Protein AF-A0A920ULB1-F1 (afdb_monomer_lite)

Radius of gyration: 16.84 Å; chains: 1; bounding box: 40×33×45 Å

Sequence (183 aa):
MPQCTPTRATLLTGQYPWRTGWVNHWDVPRWGVGYFDWAKYTLFAKGDENRRLRDRHRRKWQINDFRLQPDALKKHGFDDWAVWTGYETGNPPSNERYWDAYIHTRSGSKTYKGEFGPDIYCNFLIDFMKRHRDEPMMLYFPMALTHGPLVPTPASQPTSSRDKLKGMVNNRHTRRATGRRAG

pLDDT: mean 80.52, std 15.64, range [29.94, 96.94]

Secondary structure (DSSP,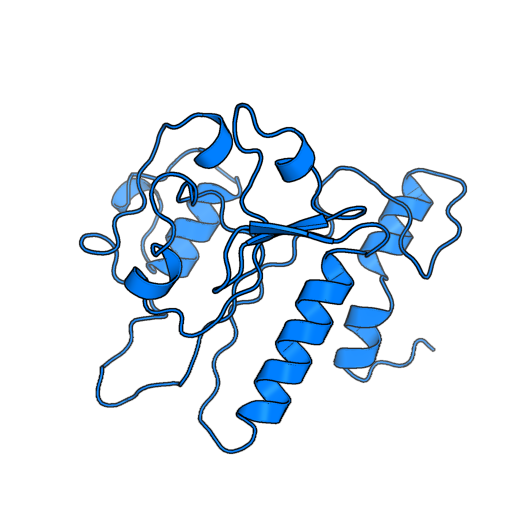 8-state):
---HHHHHHHHHHS--HHHHS--S---HHHH------TTT---GGG--TTS-------SB--SS-TTT-TTHHHHTT-S--EEB----TT-GGGG-SSEEEEEEETTEEEEEEEEEHHHHHHHHHHHHHHHTTTS---------TTSSSP---TT---SSHHHHHHHHHT-HHHHHHTT----

Structure (mmCIF, N/CA/C/O backbone):
data_AF-A0A920ULB1-F1
#
_entry.id   AF-A0A920ULB1-F1
#
loop_
_atom_site.group_PDB
_atom_site.id
_atom_site.type_symbol
_atom_site.label_atom_id
_atom_site.label_alt_id
_atom_site.label_comp_id
_atom_site.label_asym_id
_atom_site.label_entity_id
_atom_site.label_seq_id
_atom_site.pdbx_PDB_ins_code
_atom_site.Cartn_x
_atom_site.Cartn_y
_atom_site.Cartn_z
_atom_site.occupancy
_atom_site.B_iso_or_equiv
_atom_site.auth_seq_id
_atom_site.auth_comp_id
_atom_site.auth_asym_id
_atom_site.auth_atom_id
_atom_site.pdbx_PDB_model_num
ATOM 1 N N . MET A 1 1 ? 19.388 -13.767 5.388 1.00 46.06 1 MET A N 1
ATOM 2 C CA . MET A 1 1 ? 17.919 -13.559 5.386 1.00 46.06 1 MET A CA 1
ATOM 3 C C . MET A 1 1 ? 17.356 -13.954 6.744 1.00 46.06 1 MET A C 1
ATOM 5 O O . MET A 1 1 ? 17.687 -15.060 7.156 1.00 46.06 1 MET A O 1
ATOM 9 N N . PRO A 1 2 ? 16.646 -13.049 7.465 1.00 77.62 2 PRO A N 1
ATOM 10 C CA . PRO A 1 2 ? 15.246 -12.707 7.131 1.00 77.62 2 PRO A CA 1
ATOM 11 C C . PRO A 1 2 ? 14.906 -11.194 7.002 1.00 77.62 2 PRO A C 1
ATOM 13 O O . PRO A 1 2 ? 15.113 -10.424 7.934 1.00 77.62 2 PRO A O 1
ATOM 16 N N . GLN A 1 3 ? 14.327 -10.768 5.862 1.00 78.94 3 GLN A N 1
ATOM 17 C CA . GLN A 1 3 ? 13.907 -9.381 5.550 1.00 78.94 3 GLN A CA 1
ATOM 18 C C . GLN A 1 3 ? 12.572 -9.312 4.767 1.00 78.94 3 GLN A C 1
ATOM 20 O O . GLN A 1 3 ? 12.159 -10.275 4.127 1.00 78.94 3 GLN A O 1
ATOM 25 N N . CYS A 1 4 ? 11.904 -8.146 4.776 1.00 80.88 4 CYS A N 1
ATOM 26 C CA . CYS A 1 4 ? 10.553 -7.952 4.218 1.00 80.88 4 CYS A CA 1
ATOM 27 C C . CYS A 1 4 ? 10.413 -8.279 2.721 1.00 80.88 4 CYS A C 1
ATOM 29 O O . CYS A 1 4 ? 9.464 -8.957 2.332 1.00 80.88 4 CYS A O 1
ATOM 31 N N . THR A 1 5 ? 11.295 -7.748 1.874 1.00 84.50 5 THR A N 1
ATOM 32 C CA . THR A 1 5 ? 11.159 -7.836 0.410 1.00 84.50 5 THR A CA 1
ATOM 33 C C . THR A 1 5 ? 11.251 -9.281 -0.112 1.00 84.50 5 THR A C 1
ATOM 35 O O . THR A 1 5 ? 10.296 -9.736 -0.739 1.00 84.50 5 THR A O 1
ATOM 38 N N . PRO A 1 6 ? 12.317 -10.041 0.185 1.00 85.56 6 PRO A N 1
ATOM 39 C CA . PRO A 1 6 ? 12.447 -11.452 -0.184 1.00 85.56 6 PRO A CA 1
ATOM 40 C C . PRO A 1 6 ? 11.288 -12.324 0.298 1.00 85.56 6 PRO A C 1
ATOM 42 O O . PRO A 1 6 ? 10.807 -13.172 -0.452 1.00 85.56 6 PRO A O 1
ATOM 45 N N . THR A 1 7 ? 10.801 -12.109 1.526 1.00 85.31 7 THR A N 1
ATOM 46 C CA . THR A 1 7 ? 9.648 -12.856 2.049 1.00 85.31 7 THR A CA 1
ATOM 47 C C . THR A 1 7 ? 8.387 -12.565 1.237 1.00 85.31 7 THR A C 1
ATOM 49 O O . THR A 1 7 ? 7.650 -13.490 0.905 1.00 85.31 7 THR A O 1
ATOM 52 N N . ARG A 1 8 ? 8.153 -11.301 0.849 1.00 86.19 8 ARG A N 1
ATOM 53 C CA . ARG A 1 8 ? 7.029 -10.927 -0.029 1.00 86.19 8 ARG A CA 1
ATOM 54 C C . ARG A 1 8 ? 7.164 -11.563 -1.404 1.00 86.19 8 ARG A C 1
ATOM 56 O O . ARG A 1 8 ? 6.204 -12.161 -1.870 1.00 86.19 8 ARG A O 1
ATOM 63 N N . ALA A 1 9 ? 8.335 -11.460 -2.032 1.00 86.75 9 ALA A N 1
ATOM 64 C CA . ALA A 1 9 ? 8.581 -12.067 -3.338 1.00 86.75 9 ALA A CA 1
ATOM 65 C C . ALA A 1 9 ? 8.340 -13.584 -3.295 1.00 86.75 9 ALA A C 1
ATOM 67 O O . ALA A 1 9 ? 7.651 -14.118 -4.160 1.00 86.75 9 ALA A O 1
ATOM 68 N N . THR A 1 10 ? 8.811 -14.251 -2.238 1.00 88.75 10 THR A N 1
ATOM 69 C CA . THR A 1 10 ? 8.615 -15.695 -2.038 1.00 88.75 10 THR A CA 1
ATOM 70 C C . THR A 1 10 ? 7.148 -16.054 -1.873 1.00 88.75 10 THR A C 1
ATOM 72 O O . THR A 1 10 ? 6.651 -16.923 -2.579 1.00 88.75 10 THR A O 1
ATOM 75 N N . LEU A 1 11 ? 6.431 -15.353 -0.990 1.00 86.81 11 LEU A N 1
ATOM 76 C CA . LEU A 1 11 ? 5.006 -15.588 -0.775 1.00 86.81 11 LEU A CA 1
ATOM 77 C C . LEU A 1 11 ? 4.208 -15.393 -2.066 1.00 86.81 11 LEU A C 1
ATOM 79 O O . LEU A 1 11 ? 3.312 -16.170 -2.358 1.00 86.81 11 LEU A O 1
ATOM 83 N N . LEU A 1 12 ? 4.535 -14.355 -2.835 1.00 85.75 12 LEU A N 1
ATOM 84 C CA . LEU A 1 12 ? 3.781 -13.959 -4.019 1.00 85.75 12 LEU A CA 1
ATOM 85 C C . LEU A 1 12 ? 4.012 -14.858 -5.225 1.00 85.75 12 LEU A C 1
ATOM 87 O O . LEU A 1 12 ? 3.076 -15.085 -5.984 1.00 85.75 12 LEU A O 1
ATOM 91 N N . THR A 1 13 ? 5.225 -15.373 -5.384 1.00 86.62 13 THR A N 1
ATOM 92 C CA . THR A 1 13 ? 5.604 -16.209 -6.532 1.00 86.62 13 THR A CA 1
ATOM 93 C C . THR A 1 13 ? 5.593 -17.702 -6.223 1.00 86.62 13 THR A C 1
ATOM 95 O O . THR A 1 13 ? 5.654 -18.509 -7.142 1.00 86.62 13 THR A O 1
ATOM 98 N N . GLY A 1 14 ? 5.580 -18.087 -4.942 1.00 88.25 14 GLY A N 1
ATOM 99 C CA . GLY A 1 14 ? 5.849 -19.461 -4.514 1.00 88.25 14 GLY A CA 1
ATOM 100 C C . GLY A 1 14 ? 7.307 -19.896 -4.720 1.00 88.25 14 GLY A C 1
ATOM 101 O O . GLY A 1 14 ? 7.625 -21.070 -4.550 1.00 88.25 14 GLY A O 1
ATOM 102 N N . GLN A 1 15 ? 8.208 -18.980 -5.095 1.00 88.25 15 GLN A N 1
ATOM 103 C CA . GLN A 1 15 ? 9.600 -19.282 -5.422 1.00 88.25 15 GLN A CA 1
ATOM 104 C C . GLN A 1 15 ? 10.557 -18.705 -4.384 1.00 88.25 15 GLN A C 1
ATOM 106 O O . GLN A 1 15 ? 10.468 -17.538 -4.010 1.00 88.25 15 GLN A O 1
ATOM 111 N N . TYR A 1 16 ? 11.541 -19.498 -3.967 1.00 89.38 16 TYR A N 1
ATOM 112 C CA . TYR A 1 16 ? 12.571 -19.030 -3.044 1.00 89.38 16 TYR A CA 1
ATOM 113 C C . TYR A 1 16 ? 13.365 -17.819 -3.576 1.00 89.38 16 TYR A C 1
ATOM 115 O O . TYR A 1 16 ? 13.549 -17.690 -4.793 1.00 89.38 16 TYR A O 1
ATOM 123 N N . PRO A 1 17 ? 13.922 -16.964 -2.690 1.00 87.44 17 PRO A N 1
ATOM 124 C CA . PRO A 1 17 ? 14.595 -15.726 -3.089 1.00 87.44 17 PRO A CA 1
ATOM 125 C C . PRO A 1 17 ? 15.718 -15.898 -4.118 1.00 87.44 17 PRO A C 1
ATOM 127 O O . PRO A 1 17 ? 15.864 -15.059 -4.999 1.00 87.44 17 PRO A O 1
ATOM 130 N N . TRP A 1 18 ? 16.491 -16.988 -4.061 1.00 88.19 18 TRP A N 1
ATOM 131 C CA . TRP A 1 18 ? 17.574 -17.233 -5.025 1.00 88.19 18 TRP A CA 1
ATOM 132 C C . TRP A 1 18 ? 17.071 -17.549 -6.440 1.00 88.19 18 TRP A C 1
ATOM 134 O O . TRP A 1 18 ? 17.797 -17.326 -7.401 1.00 88.19 18 TRP A O 1
ATOM 144 N N . ARG A 1 19 ? 15.829 -18.033 -6.592 1.00 87.62 19 ARG A N 1
ATOM 145 C CA . ARG A 1 19 ? 15.205 -18.253 -7.910 1.00 87.62 19 ARG A CA 1
ATOM 146 C C . ARG A 1 19 ? 14.656 -16.961 -8.505 1.00 87.62 19 ARG A C 1
ATOM 148 O O . ARG A 1 19 ? 14.638 -16.804 -9.719 1.00 87.62 19 ARG A O 1
ATOM 155 N N . THR A 1 20 ? 14.224 -16.034 -7.653 1.00 85.31 20 THR A N 1
ATOM 156 C CA . THR A 1 20 ? 13.681 -14.739 -8.083 1.00 85.31 20 THR A CA 1
ATOM 157 C C . THR A 1 20 ? 14.752 -13.646 -8.160 1.00 85.31 20 THR A C 1
ATOM 159 O O . THR A 1 20 ? 14.522 -12.603 -8.759 1.00 85.31 20 THR A O 1
ATOM 162 N N . GLY A 1 21 ? 15.921 -13.843 -7.546 1.00 86.88 21 GLY A N 1
ATOM 163 C CA . GLY A 1 21 ? 16.955 -12.812 -7.397 1.00 86.88 21 GLY A CA 1
ATOM 164 C C . GLY A 1 21 ? 16.618 -11.743 -6.346 1.00 86.88 21 GLY A C 1
ATOM 165 O O . GLY A 1 21 ? 17.453 -10.896 -6.031 1.00 86.88 21 GLY A O 1
ATOM 166 N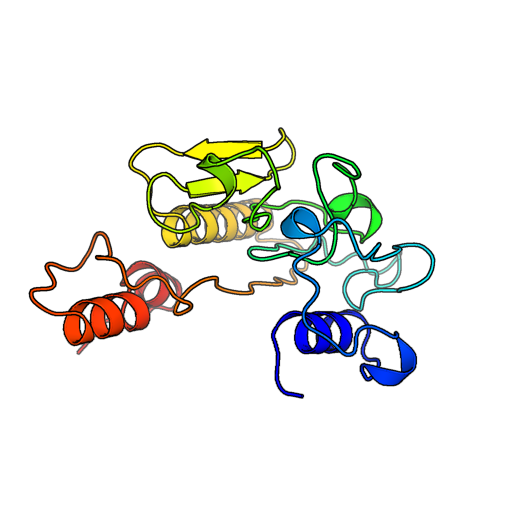 N . TRP A 1 22 ? 15.429 -11.792 -5.735 1.00 85.75 22 TRP A N 1
ATOM 167 C CA . TRP A 1 22 ? 14.993 -10.855 -4.698 1.00 85.75 22 TRP A CA 1
ATOM 168 C C . TRP A 1 22 ? 15.542 -11.260 -3.330 1.00 85.75 22 TRP A C 1
ATOM 170 O O . TRP A 1 22 ? 14.776 -11.564 -2.426 1.00 85.75 22 TRP A O 1
ATOM 180 N N . VAL A 1 23 ? 16.868 -11.295 -3.173 1.00 86.06 23 VAL A N 1
ATOM 181 C CA . VAL A 1 23 ? 17.544 -11.832 -1.973 1.00 86.06 23 VAL A CA 1
ATOM 182 C C . VAL A 1 23 ? 17.759 -10.817 -0.841 1.00 86.06 23 VAL A C 1
ATOM 184 O O . VAL A 1 23 ? 17.977 -11.227 0.297 1.00 86.06 23 VAL A O 1
ATOM 187 N N . ASN A 1 24 ? 17.638 -9.516 -1.127 1.00 84.38 24 ASN A N 1
ATOM 188 C CA . ASN A 1 24 ? 17.848 -8.412 -0.182 1.00 84.38 24 ASN A CA 1
ATOM 189 C C . ASN A 1 24 ? 16.596 -7.537 -0.022 1.00 84.38 24 ASN A C 1
ATOM 191 O O . ASN A 1 24 ? 15.665 -7.587 -0.825 1.00 84.38 24 ASN A O 1
ATOM 195 N N . HIS A 1 25 ? 16.554 -6.718 1.028 1.00 82.62 25 HIS A N 1
ATOM 196 C CA . HIS A 1 25 ? 15.595 -5.625 1.121 1.00 82.62 25 HIS A CA 1
ATOM 197 C C . HIS A 1 25 ? 15.940 -4.562 0.080 1.00 82.62 25 HIS A C 1
ATOM 199 O O . HIS A 1 25 ? 17.079 -4.116 0.039 1.00 82.62 25 HIS A O 1
ATOM 205 N N . TRP A 1 26 ? 14.960 -4.179 -0.740 1.00 79.19 26 TRP A N 1
ATOM 206 C CA . TRP A 1 26 ? 15.176 -3.269 -1.871 1.00 79.19 26 TRP A CA 1
ATOM 207 C C . TRP A 1 26 ? 14.414 -1.947 -1.776 1.00 79.19 26 TRP A C 1
ATOM 209 O O . TRP A 1 26 ? 14.739 -1.059 -2.546 1.00 79.19 26 TRP A O 1
ATOM 219 N N . ASP A 1 27 ? 13.411 -1.837 -0.888 1.00 81.12 27 ASP A N 1
ATOM 220 C CA . ASP A 1 27 ? 12.504 -0.676 -0.747 1.00 81.12 27 ASP A CA 1
ATOM 221 C C . ASP A 1 27 ? 12.401 0.154 -2.038 1.00 81.12 27 ASP A C 1
ATOM 223 O O . ASP A 1 27 ? 12.888 1.279 -2.106 1.00 81.12 27 ASP A O 1
ATOM 227 N N . VAL A 1 28 ? 11.874 -0.463 -3.103 1.00 86.25 28 VAL A N 1
ATOM 228 C CA . VAL A 1 28 ? 12.049 0.012 -4.488 1.00 86.25 28 VAL A CA 1
ATOM 229 C C . VAL A 1 28 ? 11.728 1.502 -4.680 1.00 86.25 28 VAL A C 1
ATOM 231 O O . VAL A 1 28 ? 12.524 2.181 -5.327 1.00 86.25 28 VAL A O 1
ATOM 234 N N . PRO A 1 29 ? 10.651 2.061 -4.091 1.00 83.88 29 PRO A N 1
ATOM 235 C CA . PRO A 1 29 ? 10.362 3.494 -4.207 1.00 83.88 29 PRO A CA 1
ATOM 236 C C . PRO A 1 29 ? 11.444 4.417 -3.619 1.00 83.88 29 PRO A C 1
ATOM 238 O O . PRO A 1 29 ? 11.558 5.581 -4.014 1.00 83.88 29 PRO A O 1
ATOM 241 N N . ARG A 1 30 ? 12.253 3.909 -2.682 1.00 85.69 30 ARG A N 1
ATOM 242 C CA . ARG A 1 30 ? 13.320 4.656 -2.011 1.00 85.69 30 ARG A CA 1
ATOM 243 C C . ARG A 1 30 ? 14.594 4.656 -2.829 1.00 85.69 30 ARG A C 1
ATOM 245 O O . ARG A 1 30 ? 15.190 5.708 -3.028 1.00 85.69 30 ARG A O 1
ATOM 252 N N . TRP A 1 31 ? 15.040 3.491 -3.279 1.00 82.69 31 TRP A N 1
ATOM 253 C CA . TRP A 1 31 ? 16.361 3.379 -3.899 1.00 82.69 31 TRP A CA 1
ATOM 254 C C . TRP A 1 31 ? 16.323 3.271 -5.424 1.00 82.69 31 TRP A C 1
ATOM 256 O O . TRP A 1 31 ? 17.376 3.324 -6.049 1.00 82.69 31 TRP A O 1
ATOM 266 N N . GLY A 1 32 ? 15.146 3.105 -6.037 1.00 71.88 32 GLY A N 1
ATOM 267 C CA . GLY A 1 32 ? 15.008 2.955 -7.491 1.00 71.88 32 GLY A CA 1
ATOM 268 C C . GLY A 1 32 ? 15.662 1.686 -8.056 1.00 71.88 32 GLY A C 1
ATOM 269 O O . GLY A 1 32 ? 15.669 1.475 -9.265 1.00 71.88 32 GLY A O 1
ATOM 270 N N . VAL A 1 33 ? 16.204 0.824 -7.193 1.00 65.50 33 VAL A N 1
ATOM 271 C CA . VAL A 1 33 ? 16.869 -0.427 -7.553 1.00 65.50 33 VAL A CA 1
ATOM 272 C C . VAL A 1 33 ? 15.884 -1.578 -7.411 1.00 65.50 33 VAL A C 1
ATOM 274 O O . VAL A 1 33 ? 15.645 -2.099 -6.324 1.00 65.50 33 VAL A O 1
ATOM 277 N N . GLY A 1 34 ? 15.285 -1.967 -8.531 1.00 70.00 34 GLY A N 1
ATOM 278 C CA . GLY A 1 34 ? 14.441 -3.153 -8.616 1.00 70.00 34 GLY A CA 1
ATOM 279 C C . GLY A 1 34 ? 13.151 -2.899 -9.378 1.00 70.00 34 GLY A C 1
ATOM 280 O O . GLY A 1 34 ? 12.445 -1.924 -9.156 1.00 70.00 34 GLY A O 1
ATOM 281 N N . TYR A 1 35 ? 12.824 -3.823 -10.271 1.00 81.00 35 TYR A N 1
ATOM 282 C CA . TYR A 1 35 ? 11.564 -3.841 -10.994 1.00 81.00 35 TYR A CA 1
ATOM 283 C C . TYR A 1 35 ? 10.941 -5.220 -10.826 1.00 81.00 35 TYR A C 1
ATOM 285 O O . TYR A 1 35 ? 11.470 -6.221 -11.317 1.00 81.00 35 TYR A O 1
ATOM 293 N N . PHE A 1 36 ? 9.840 -5.294 -10.075 1.00 84.81 36 PHE A N 1
ATOM 294 C CA . PHE A 1 36 ? 9.107 -6.543 -9.925 1.00 84.81 36 PHE A CA 1
ATOM 295 C C . PHE A 1 36 ? 8.210 -6.743 -11.148 1.00 84.81 36 PHE A C 1
ATOM 297 O O . PHE A 1 36 ? 7.078 -6.255 -11.206 1.00 84.81 36 PHE A O 1
ATOM 304 N N . ASP A 1 37 ? 8.785 -7.411 -12.145 1.00 85.12 37 ASP A N 1
ATOM 305 C CA . ASP A 1 37 ? 8.213 -7.618 -13.470 1.00 85.12 37 ASP A CA 1
ATOM 306 C C . ASP A 1 37 ? 7.028 -8.599 -13.449 1.00 85.12 37 ASP A C 1
ATOM 308 O O . ASP A 1 37 ? 7.173 -9.776 -13.113 1.00 85.12 37 ASP A O 1
ATOM 312 N N . TRP A 1 38 ? 5.849 -8.110 -13.835 1.00 86.25 38 TRP A N 1
ATOM 313 C CA . TRP A 1 38 ? 4.599 -8.877 -13.941 1.00 86.25 38 TRP A CA 1
ATOM 314 C C . TRP A 1 38 ? 4.574 -9.877 -15.104 1.00 86.25 38 TRP A C 1
ATOM 316 O O . TRP A 1 38 ? 3.709 -10.757 -15.123 1.00 86.25 38 TRP A O 1
ATOM 326 N N . ALA A 1 39 ? 5.472 -9.738 -16.084 1.00 83.88 39 ALA A N 1
ATOM 327 C CA . ALA A 1 39 ? 5.641 -10.710 -17.161 1.00 83.88 39 ALA A CA 1
ATOM 328 C C . ALA A 1 39 ? 6.530 -11.879 -16.717 1.00 83.88 39 ALA A C 1
ATOM 330 O O . ALA A 1 39 ? 6.287 -13.021 -17.096 1.00 83.88 39 ALA A O 1
ATOM 331 N N . LYS A 1 40 ? 7.528 -11.602 -15.869 1.00 83.75 40 LYS A N 1
ATOM 332 C CA . LYS A 1 40 ? 8.466 -12.607 -15.352 1.00 83.75 40 LYS A CA 1
ATOM 333 C C . LYS A 1 40 ? 7.921 -13.376 -14.148 1.00 83.75 40 LYS A C 1
ATOM 335 O O . LYS A 1 40 ? 8.155 -14.576 -14.026 1.00 83.75 40 LYS A O 1
ATOM 340 N N . TYR A 1 41 ? 7.228 -12.692 -13.240 1.00 81.19 41 TYR A N 1
ATOM 341 C CA . TYR A 1 41 ? 6.748 -13.275 -11.989 1.00 81.19 41 TYR A CA 1
ATOM 342 C C . TYR A 1 41 ? 5.236 -13.467 -12.026 1.00 81.19 41 TYR A C 1
ATOM 344 O O . TYR A 1 41 ? 4.465 -12.542 -11.766 1.00 81.19 41 TYR A O 1
ATOM 352 N N . THR A 1 42 ? 4.809 -14.699 -12.298 1.00 75.44 42 THR A N 1
ATOM 353 C CA . THR A 1 42 ? 3.408 -15.079 -12.110 1.00 75.44 42 THR A CA 1
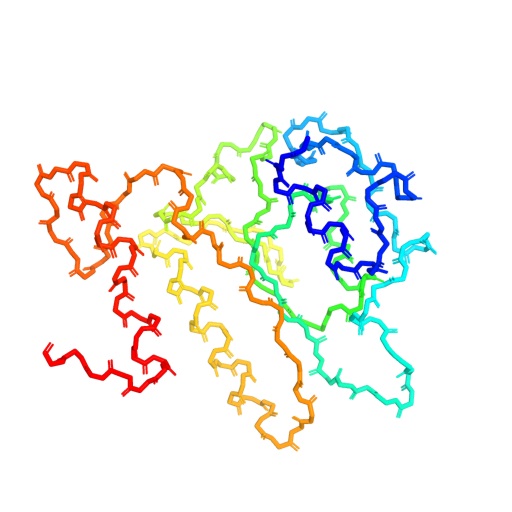ATOM 354 C C . THR A 1 42 ? 3.123 -15.143 -10.623 1.00 75.44 42 THR A C 1
ATOM 356 O O . THR A 1 42 ? 3.787 -15.854 -9.869 1.00 75.44 42 THR A O 1
ATOM 359 N N . LEU A 1 43 ? 2.141 -14.362 -10.197 1.00 80.25 43 LEU A N 1
ATOM 360 C CA . LEU A 1 43 ? 1.711 -14.370 -8.816 1.00 80.25 43 LEU A CA 1
ATOM 361 C C . LEU A 1 43 ? 0.682 -15.467 -8.595 1.00 80.25 43 LEU A C 1
ATOM 363 O O . LEU A 1 43 ? -0.158 -15.669 -9.466 1.00 80.25 43 LEU A O 1
ATOM 367 N N . PHE A 1 44 ? 0.655 -16.075 -7.406 1.00 69.69 44 PHE A N 1
ATOM 368 C CA . PHE A 1 44 ? -0.453 -16.971 -7.023 1.00 69.69 44 PHE A CA 1
ATOM 369 C C . PHE A 1 44 ? -1.813 -16.271 -7.132 1.00 69.69 44 PHE A C 1
ATOM 371 O O . PHE A 1 44 ? -2.834 -16.897 -7.385 1.00 69.69 44 PHE A O 1
ATOM 378 N N . ALA A 1 45 ? -1.784 -14.947 -6.980 1.00 60.09 45 ALA A N 1
ATOM 379 C CA . ALA A 1 45 ? -2.872 -14.054 -7.286 1.00 60.09 45 ALA A CA 1
ATOM 380 C C . ALA A 1 45 ? -3.411 -14.341 -8.700 1.00 60.09 45 ALA A C 1
ATOM 382 O O . ALA A 1 45 ? -4.577 -14.679 -8.812 1.00 60.09 45 ALA A O 1
ATOM 383 N N . LYS A 1 46 ? -2.573 -14.302 -9.750 1.00 62.03 46 LYS A N 1
ATOM 384 C CA . LYS A 1 46 ? -2.889 -14.356 -11.199 1.00 62.03 46 LYS A CA 1
ATOM 385 C C . LYS A 1 46 ? -3.412 -15.713 -11.705 1.00 62.03 46 LYS A C 1
ATOM 387 O O . LYS A 1 46 ? -3.189 -16.049 -12.860 1.00 62.03 46 LYS A O 1
ATOM 392 N N . GLY A 1 47 ? -4.105 -16.473 -10.857 1.00 56.38 47 GLY A N 1
ATOM 393 C CA . GLY A 1 47 ? -4.790 -17.707 -11.228 1.00 56.38 47 GLY A CA 1
ATOM 394 C C . GLY A 1 47 ? -5.713 -17.554 -12.443 1.00 56.38 47 GLY A C 1
ATOM 395 O O . GLY A 1 47 ? -6.121 -16.448 -12.798 1.00 56.38 47 GLY A O 1
ATOM 396 N N . ASP A 1 48 ? -5.983 -18.706 -13.054 1.00 49.97 48 ASP A N 1
ATOM 397 C CA . ASP A 1 48 ? -6.645 -18.945 -14.341 1.00 49.97 48 ASP A CA 1
ATOM 398 C C . ASP A 1 48 ? -7.797 -17.971 -14.673 1.00 49.97 48 ASP A C 1
ATOM 400 O O . ASP A 1 48 ? -8.689 -17.744 -13.851 1.00 49.97 48 ASP A O 1
ATOM 404 N N . GLU A 1 49 ? -7.819 -17.422 -15.896 1.00 51.72 49 GLU A N 1
ATOM 405 C CA . GLU A 1 49 ? -8.828 -16.440 -16.341 1.00 51.72 49 GLU A CA 1
ATOM 406 C C . GLU A 1 49 ? -10.264 -16.989 -16.309 1.00 51.72 49 GLU A C 1
ATOM 408 O O . GLU A 1 49 ? -11.214 -16.204 -16.258 1.00 51.72 49 GLU A O 1
ATOM 413 N N . ASN A 1 50 ? -10.414 -18.318 -16.293 1.00 39.50 50 ASN A N 1
ATOM 414 C CA . ASN A 1 50 ? -11.687 -19.036 -16.177 1.00 39.50 50 ASN A CA 1
ATOM 415 C C . ASN A 1 50 ? -12.124 -19.306 -14.729 1.00 39.50 50 ASN A C 1
ATOM 417 O O . ASN A 1 50 ? -13.277 -19.654 -14.483 1.00 39.50 50 ASN A O 1
ATOM 421 N N . ARG A 1 51 ? -11.229 -19.130 -13.751 1.00 45.16 51 ARG A N 1
ATOM 422 C CA . ARG A 1 51 ? -11.497 -19.336 -12.319 1.00 45.16 51 ARG A CA 1
ATOM 423 C C . ARG A 1 51 ? -11.208 -18.055 -11.540 1.00 45.16 51 ARG A C 1
ATOM 425 O O . ARG A 1 51 ? -10.599 -18.096 -10.472 1.00 45.16 51 ARG A O 1
ATOM 432 N N . ARG A 1 52 ? -11.629 -16.919 -12.113 1.00 43.91 52 ARG A N 1
ATOM 433 C CA . ARG A 1 52 ? -11.509 -15.571 -11.540 1.00 43.91 52 ARG A CA 1
ATOM 434 C C . ARG A 1 52 ? -12.118 -15.544 -10.138 1.00 43.91 52 ARG A C 1
ATOM 436 O O . ARG A 1 52 ? -13.306 -15.300 -9.970 1.00 43.91 52 ARG A O 1
ATOM 443 N N . LEU A 1 53 ? -11.281 -15.762 -9.128 1.00 44.44 53 LEU A N 1
ATOM 444 C CA . LEU A 1 53 ? -11.475 -15.132 -7.831 1.00 44.44 53 LEU A CA 1
ATOM 445 C C . LEU A 1 53 ? -11.389 -13.631 -8.122 1.00 44.44 53 LEU A C 1
ATOM 447 O O . LEU A 1 53 ? -10.339 -13.170 -8.584 1.00 44.44 53 LEU A O 1
ATOM 451 N N . ARG A 1 54 ? -12.515 -12.919 -7.980 1.00 43.38 54 ARG A N 1
ATOM 452 C CA . ARG A 1 54 ? -12.573 -11.461 -8.128 1.00 43.38 54 ARG A CA 1
ATOM 453 C C . ARG A 1 54 ? -11.824 -10.902 -6.967 1.00 43.38 54 ARG A C 1
ATOM 455 O O . ARG A 1 54 ? -12.339 -10.889 -5.849 1.00 43.38 54 ARG A O 1
ATOM 462 N N . ASP A 1 55 ? -10.566 -10.588 -7.217 1.00 44.50 55 ASP A N 1
ATOM 463 C CA . ASP A 1 55 ? -9.712 -10.488 -6.092 1.00 44.50 55 ASP A CA 1
ATOM 464 C C . ASP A 1 55 ? -8.426 -9.729 -6.246 1.00 44.50 55 ASP A C 1
ATOM 466 O O . ASP A 1 55 ? -7.776 -9.746 -7.282 1.00 44.50 55 ASP A O 1
ATOM 470 N N . ARG A 1 56 ? -8.060 -9.116 -5.124 1.00 50.19 56 ARG A N 1
ATOM 471 C CA . ARG A 1 56 ? -6.759 -9.165 -4.461 1.00 50.19 56 ARG A CA 1
ATOM 472 C C . ARG A 1 56 ? -6.524 -7.782 -3.888 1.00 50.19 56 ARG A C 1
ATOM 474 O O . ARG A 1 56 ? -6.287 -6.826 -4.612 1.00 50.19 56 ARG A O 1
ATOM 481 N N . HIS A 1 57 ? -6.584 -7.674 -2.569 1.00 50.47 57 HIS A N 1
ATOM 482 C CA . HIS A 1 57 ? -6.231 -6.452 -1.854 1.00 50.47 57 HIS A CA 1
ATOM 483 C C . HIS A 1 57 ? -4.720 -6.412 -1.580 1.00 50.47 57 HIS A C 1
ATOM 485 O O . HIS A 1 57 ? -4.063 -7.448 -1.613 1.00 50.47 57 HIS A O 1
ATOM 491 N N . ARG A 1 58 ? -4.142 -5.237 -1.308 1.00 54.78 58 ARG A N 1
ATOM 492 C CA . ARG A 1 58 ? -2.760 -5.078 -0.819 1.00 54.78 58 ARG A CA 1
ATOM 493 C C . ARG A 1 58 ? -2.696 -3.883 0.125 1.00 54.78 58 ARG A C 1
ATOM 495 O O . ARG A 1 58 ? -3.441 -2.934 -0.064 1.00 54.78 58 ARG A O 1
ATOM 502 N N . ARG A 1 59 ? -1.725 -3.895 1.051 1.00 58.06 59 ARG A N 1
ATOM 503 C CA . ARG A 1 59 ? -1.389 -2.761 1.939 1.00 58.06 59 ARG A CA 1
ATOM 504 C C . ARG A 1 59 ? 0.052 -2.273 1.801 1.00 58.06 59 ARG A C 1
ATOM 506 O O . ARG A 1 59 ? 0.274 -1.141 1.443 1.00 58.06 59 ARG A O 1
ATOM 513 N N . LYS A 1 60 ? 1.068 -3.090 2.082 1.00 66.31 60 LYS A N 1
ATOM 514 C CA . LYS A 1 60 ? 2.488 -2.698 1.941 1.00 66.31 60 LYS A CA 1
ATOM 515 C C . LYS A 1 60 ? 3.092 -3.350 0.698 1.00 66.31 60 LYS A C 1
ATOM 517 O O . LYS A 1 60 ? 3.069 -4.582 0.609 1.00 66.31 60 LYS A O 1
ATOM 522 N N . TRP A 1 61 ? 3.621 -2.556 -0.239 1.00 78.06 61 TRP A N 1
ATOM 523 C CA . TRP A 1 61 ? 4.168 -3.075 -1.501 1.00 78.06 61 TRP A CA 1
ATOM 524 C C . TRP A 1 61 ? 5.697 -3.109 -1.538 1.00 78.06 61 TRP A C 1
ATOM 526 O O . TRP A 1 61 ? 6.265 -4.185 -1.355 1.00 78.06 61 TRP A O 1
ATOM 536 N N . GLN A 1 62 ? 6.351 -1.953 -1.700 1.00 79.56 62 GLN A N 1
ATOM 537 C CA . GLN A 1 62 ? 7.815 -1.784 -1.692 1.00 79.56 62 GLN A CA 1
ATOM 538 C C . GLN A 1 62 ? 8.6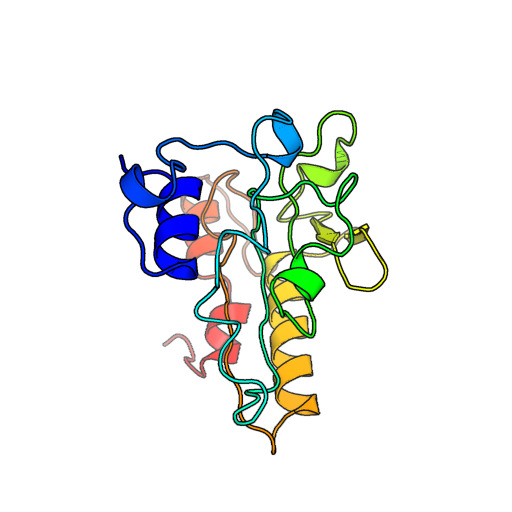15 -2.607 -2.727 1.00 79.56 62 GLN A C 1
ATOM 540 O O . GLN A 1 62 ? 9.836 -2.720 -2.593 1.00 79.56 62 GLN A O 1
ATOM 545 N N . ILE A 1 63 ? 7.963 -3.201 -3.735 1.00 83.25 63 ILE A N 1
ATOM 546 C CA . ILE A 1 63 ? 8.635 -3.968 -4.806 1.00 83.25 63 ILE A CA 1
ATOM 547 C C . ILE A 1 63 ? 8.378 -3.421 -6.222 1.00 83.25 63 ILE A C 1
ATOM 549 O O . ILE A 1 63 ? 9.025 -3.850 -7.171 1.00 83.25 63 ILE A O 1
ATOM 553 N N . ASN A 1 64 ? 7.510 -2.415 -6.359 1.00 87.62 64 ASN A N 1
ATOM 554 C CA . ASN A 1 64 ? 7.445 -1.515 -7.515 1.00 87.62 64 ASN A CA 1
ATOM 555 C C . ASN A 1 64 ? 7.351 -0.068 -7.012 1.00 87.62 64 ASN A C 1
ATOM 557 O O . ASN A 1 64 ? 6.831 0.163 -5.917 1.00 87.62 64 ASN A O 1
ATOM 561 N N . ASP A 1 65 ? 7.811 0.882 -7.825 1.00 89.81 65 ASP A N 1
ATOM 562 C CA . ASP A 1 65 ? 7.612 2.319 -7.621 1.00 89.81 65 ASP A CA 1
ATOM 563 C C . ASP A 1 65 ? 6.394 2.788 -8.428 1.00 89.81 65 ASP A C 1
ATOM 565 O O . ASP A 1 65 ? 6.412 2.767 -9.660 1.00 89.81 65 ASP A O 1
ATOM 569 N N . PHE A 1 66 ? 5.327 3.209 -7.746 1.00 89.88 66 PHE A N 1
ATOM 570 C CA . PHE A 1 66 ? 4.073 3.599 -8.397 1.00 89.88 66 PHE A CA 1
ATOM 571 C C . PHE A 1 66 ? 4.148 4.926 -9.152 1.00 89.88 66 PHE A C 1
ATOM 573 O O . PHE A 1 66 ? 3.272 5.197 -9.969 1.00 89.88 66 PHE A O 1
ATOM 580 N N . ARG A 1 67 ? 5.193 5.731 -8.937 1.00 89.38 67 ARG A N 1
ATOM 581 C CA . ARG A 1 67 ? 5.422 6.955 -9.719 1.00 89.38 67 ARG A CA 1
ATOM 582 C C . ARG A 1 67 ? 5.866 6.626 -11.140 1.00 89.38 67 ARG A C 1
ATOM 584 O O . ARG A 1 67 ? 5.521 7.335 -12.075 1.00 89.38 67 ARG A O 1
ATOM 591 N N . LEU A 1 68 ? 6.608 5.529 -11.291 1.00 89.00 68 LEU A N 1
ATOM 592 C CA . LEU A 1 68 ? 7.059 5.008 -12.583 1.00 89.00 68 LEU A CA 1
ATOM 593 C C . LEU A 1 68 ? 6.085 3.965 -13.147 1.00 89.00 68 LEU A C 1
ATOM 595 O O . LEU A 1 68 ? 5.995 3.774 -14.356 1.00 89.00 68 LEU A O 1
ATOM 599 N N . GLN A 1 69 ? 5.392 3.240 -12.266 1.00 89.31 69 GLN A N 1
ATOM 600 C CA . GLN A 1 69 ? 4.573 2.074 -12.603 1.00 89.31 69 GLN A CA 1
ATOM 601 C C . GLN A 1 69 ? 3.212 2.136 -11.892 1.00 89.31 69 GLN A C 1
ATOM 603 O O . GLN A 1 69 ? 2.911 1.264 -11.069 1.00 89.31 69 GLN A O 1
ATOM 608 N N . PRO A 1 70 ? 2.367 3.137 -12.198 1.00 88.44 70 PRO A N 1
ATOM 609 C CA . PRO A 1 70 ? 1.087 3.336 -11.509 1.00 88.44 70 PRO A CA 1
ATOM 610 C C . PRO A 1 70 ? 0.141 2.135 -11.659 1.00 88.44 70 PRO A C 1
ATOM 612 O O . PRO A 1 70 ? -0.598 1.799 -10.740 1.00 88.44 70 PRO A O 1
ATOM 615 N N . ASP A 1 71 ? 0.235 1.411 -12.777 1.00 89.00 71 ASP A N 1
ATOM 616 C CA . ASP A 1 71 ? -0.602 0.240 -13.058 1.00 89.00 71 ASP A CA 1
ATOM 617 C C . ASP A 1 71 ? -0.011 -1.090 -12.566 1.00 89.00 71 ASP A C 1
ATOM 619 O O . ASP A 1 71 ? -0.549 -2.152 -12.891 1.00 89.00 71 ASP A O 1
ATOM 623 N N . ALA A 1 72 ? 1.100 -1.082 -11.815 1.00 89.81 72 ALA A N 1
ATOM 624 C CA . ALA A 1 72 ? 1.802 -2.313 -11.436 1.00 89.81 72 ALA A CA 1
ATOM 625 C C . ALA A 1 72 ? 0.864 -3.330 -10.770 1.00 89.81 72 ALA A C 1
ATOM 627 O O . ALA A 1 72 ? 0.875 -4.505 -11.129 1.00 89.81 72 ALA A O 1
ATOM 628 N N . LEU A 1 73 ? 0.006 -2.885 -9.848 1.00 88.38 73 LEU A N 1
ATOM 629 C CA . LEU A 1 73 ? -0.933 -3.766 -9.148 1.00 88.38 73 LEU A CA 1
ATOM 630 C C . LEU A 1 73 ? -1.938 -4.409 -10.104 1.00 88.38 73 LEU A C 1
ATOM 632 O O . LEU A 1 73 ? -2.102 -5.628 -10.070 1.00 88.38 73 LEU A O 1
ATOM 636 N N . LYS A 1 74 ? -2.518 -3.631 -11.021 1.00 88.62 74 LYS A N 1
ATOM 637 C CA . LYS A 1 74 ? -3.413 -4.154 -12.060 1.00 88.62 74 LYS A CA 1
ATOM 638 C C . LYS A 1 74 ? -2.713 -5.172 -12.958 1.00 88.62 74 LYS A C 1
ATOM 640 O O . LYS A 1 74 ? -3.278 -6.220 -13.247 1.00 88.62 74 LYS A O 1
ATOM 645 N N . LYS A 1 75 ? -1.467 -4.915 -13.367 1.00 88.44 75 LYS A N 1
ATOM 646 C CA . LYS A 1 75 ? -0.690 -5.839 -14.221 1.00 88.44 75 LYS A CA 1
ATOM 647 C C . LYS A 1 75 ? -0.279 -7.125 -13.495 1.00 88.44 75 LYS A C 1
ATOM 649 O O . LYS A 1 75 ? -0.212 -8.192 -14.102 1.00 88.44 75 LYS A O 1
ATOM 654 N N . HIS A 1 76 ? -0.102 -7.036 -12.179 1.00 85.81 76 HIS A N 1
ATOM 655 C CA . HIS A 1 76 ? 0.021 -8.171 -11.256 1.00 85.81 76 HIS A CA 1
ATOM 656 C C . HIS A 1 76 ? -1.324 -8.877 -10.978 1.00 85.81 76 HIS A C 1
ATOM 658 O O . HIS A 1 76 ? -1.375 -9.874 -10.255 1.00 85.81 76 HIS A O 1
ATOM 664 N N . GLY A 1 77 ? -2.408 -8.376 -11.576 1.00 83.69 77 GLY A N 1
ATOM 665 C CA . GLY A 1 77 ? -3.750 -8.945 -11.588 1.00 83.69 77 GLY A CA 1
ATOM 666 C C . GLY A 1 77 ? -4.629 -8.557 -10.399 1.00 83.69 77 GLY A C 1
ATOM 667 O O . GLY A 1 77 ? -5.565 -9.280 -10.110 1.00 83.69 77 GLY A O 1
ATOM 668 N N . PHE A 1 78 ? -4.312 -7.485 -9.673 1.00 84.75 78 PHE A N 1
ATOM 669 C CA . PHE A 1 78 ? -5.124 -6.992 -8.555 1.00 84.75 78 PHE A CA 1
ATOM 670 C C . PHE A 1 78 ? -6.270 -6.135 -9.100 1.00 84.75 78 PHE A C 1
ATOM 672 O O . PHE A 1 78 ? -6.017 -5.212 -9.876 1.00 84.75 78 PHE A O 1
ATOM 679 N N . ASP A 1 79 ? -7.505 -6.419 -8.683 1.00 84.00 79 ASP A N 1
ATOM 680 C CA . ASP A 1 79 ? -8.691 -5.681 -9.141 1.00 84.00 79 ASP A CA 1
ATOM 681 C C . ASP A 1 79 ? -8.884 -4.336 -8.413 1.00 84.00 79 ASP A C 1
ATOM 683 O O . ASP A 1 79 ? -9.369 -3.367 -9.007 1.00 84.00 79 ASP A O 1
ATOM 687 N N . ASP A 1 80 ? -8.493 -4.258 -7.135 1.00 88.31 80 ASP A N 1
ATOM 688 C CA . ASP A 1 80 ? -8.642 -3.060 -6.302 1.00 88.31 80 ASP A CA 1
ATOM 689 C C . ASP A 1 80 ? -7.588 -3.000 -5.180 1.00 88.31 80 ASP A C 1
ATOM 691 O O . ASP A 1 80 ? -7.095 -4.028 -4.712 1.00 88.31 80 ASP A O 1
ATOM 695 N N . TRP A 1 81 ? -7.201 -1.801 -4.731 1.00 90.62 81 TRP A N 1
A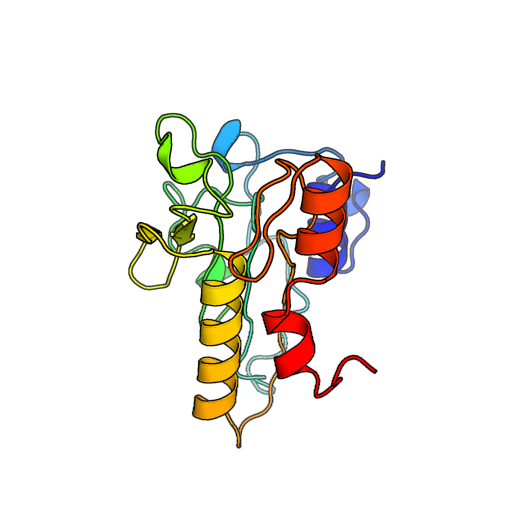TOM 696 C CA . TRP A 1 81 ? -6.129 -1.657 -3.735 1.00 90.62 81 TRP A CA 1
ATOM 697 C C . TRP A 1 81 ? -6.156 -0.343 -2.951 1.00 90.62 81 TRP A C 1
ATOM 699 O O . TRP A 1 81 ? -6.553 0.706 -3.453 1.00 90.62 81 TRP A O 1
ATOM 709 N N . ALA A 1 82 ? -5.623 -0.411 -1.728 1.00 92.19 82 ALA A N 1
ATOM 710 C CA . ALA A 1 82 ? -5.255 0.740 -0.912 1.00 92.19 82 ALA A CA 1
ATOM 711 C C . ALA A 1 82 ? -3.927 0.430 -0.205 1.00 92.19 82 ALA A C 1
ATOM 713 O O . ALA A 1 82 ? -3.906 -0.230 0.835 1.00 92.19 82 ALA A O 1
ATOM 714 N N . VAL A 1 83 ? -2.810 0.863 -0.800 1.00 91.50 83 VAL A N 1
ATOM 715 C CA . VAL A 1 83 ? -1.455 0.499 -0.361 1.00 91.50 83 VAL A CA 1
ATOM 716 C C . VAL A 1 83 ? -0.624 1.684 0.108 1.00 91.50 83 VAL A C 1
ATOM 718 O O . VAL A 1 83 ? -0.554 2.703 -0.561 1.00 91.50 83 VAL A O 1
ATOM 721 N N . TRP A 1 84 ? 0.119 1.512 1.194 1.00 92.12 84 TRP A N 1
ATOM 722 C CA . TRP A 1 84 ? 1.333 2.276 1.433 1.00 92.12 84 TRP A CA 1
ATOM 723 C C . TRP A 1 84 ? 2.412 1.878 0.419 1.00 92.12 84 TRP A C 1
ATOM 725 O O . TRP A 1 84 ? 2.743 0.691 0.255 1.00 92.12 84 TRP A O 1
ATOM 735 N N . THR A 1 85 ? 2.962 2.878 -0.259 1.00 88.75 85 THR A N 1
ATOM 736 C CA . THR A 1 85 ? 3.876 2.685 -1.386 1.00 88.75 85 THR A CA 1
ATOM 737 C C . THR A 1 85 ? 5.264 2.252 -0.924 1.00 88.75 85 THR A C 1
ATOM 739 O O . THR A 1 85 ? 5.841 1.322 -1.489 1.00 88.75 85 THR A O 1
ATOM 742 N N . GLY A 1 86 ? 5.734 2.821 0.182 1.00 87.81 86 GLY A N 1
ATOM 743 C CA . GLY A 1 86 ? 7.132 2.816 0.599 1.00 87.81 86 GLY A CA 1
ATOM 744 C C . GLY A 1 86 ? 7.587 4.259 0.785 1.00 87.81 86 GLY A C 1
ATOM 745 O O . GLY A 1 86 ? 6.798 5.178 0.595 1.00 87.81 86 GLY A O 1
ATOM 746 N N . TYR A 1 87 ? 8.850 4.474 1.142 1.00 90.31 87 TYR A N 1
ATOM 747 C CA . TYR A 1 87 ? 9.392 5.831 1.098 1.00 90.31 87 TYR A CA 1
ATOM 748 C C . TYR A 1 87 ? 9.778 6.164 -0.344 1.00 90.31 87 TYR A C 1
ATOM 750 O O . TYR A 1 87 ? 10.742 5.620 -0.859 1.00 90.31 87 TYR A O 1
ATOM 758 N N . GLU A 1 88 ? 9.029 7.033 -1.002 1.00 91.88 88 GLU A N 1
ATOM 759 C CA . GLU A 1 88 ? 9.307 7.537 -2.343 1.00 91.88 88 GLU A CA 1
ATOM 760 C C . GLU A 1 88 ? 10.330 8.678 -2.284 1.00 91.88 88 GLU A C 1
ATOM 762 O O . GLU A 1 88 ? 10.088 9.734 -1.692 1.00 91.88 88 GLU A O 1
ATOM 767 N N . THR A 1 89 ? 11.486 8.495 -2.924 1.00 89.62 89 THR A N 1
ATOM 768 C CA . THR A 1 89 ? 12.554 9.512 -2.910 1.00 89.62 89 THR A CA 1
ATOM 769 C C . THR A 1 89 ? 12.102 10.829 -3.531 1.00 89.62 89 THR A C 1
ATOM 771 O O . THR A 1 89 ? 11.711 10.864 -4.691 1.00 89.62 89 THR A O 1
ATOM 774 N N . GLY A 1 90 ? 12.180 11.924 -2.773 1.00 91.69 90 GLY A N 1
ATOM 775 C CA . GLY A 1 90 ? 11.691 13.239 -3.206 1.00 91.69 90 GLY A CA 1
ATOM 776 C C . GLY A 1 90 ? 10.204 13.487 -2.925 1.00 91.69 90 GLY A C 1
ATOM 777 O O . GLY A 1 90 ? 9.696 14.539 -3.291 1.00 91.69 90 GLY A O 1
ATOM 778 N N . ASN A 1 91 ? 9.512 12.566 -2.246 1.00 93.38 91 ASN A N 1
ATOM 779 C CA . ASN A 1 91 ? 8.125 12.734 -1.809 1.00 93.38 91 ASN A CA 1
ATOM 780 C C . ASN A 1 91 ? 8.006 12.469 -0.292 1.00 93.38 91 ASN A C 1
ATOM 782 O O . ASN A 1 91 ? 7.609 11.373 0.106 1.00 93.38 91 ASN A O 1
ATOM 786 N N . PRO A 1 92 ? 8.347 13.441 0.580 1.00 93.75 92 PRO A N 1
ATOM 787 C CA . PRO A 1 92 ? 8.338 13.253 2.035 1.00 93.75 92 PRO A CA 1
ATOM 788 C C . PRO A 1 92 ? 7.029 12.690 2.623 1.00 93.75 92 PRO A C 1
ATOM 790 O O . PRO A 1 92 ? 7.128 11.800 3.470 1.00 93.75 92 PRO A O 1
ATOM 793 N N . PRO A 1 93 ? 5.823 13.096 2.158 1.00 94.69 93 PRO A N 1
ATOM 794 C CA . PRO A 1 93 ? 4.561 12.497 2.602 1.00 94.69 93 PRO A CA 1
ATOM 795 C C . PRO A 1 93 ? 4.511 10.969 2.508 1.00 94.69 93 PRO A C 1
ATOM 797 O O . PRO A 1 93 ? 3.916 10.323 3.363 1.00 94.69 93 PRO A O 1
ATOM 800 N N . SER A 1 94 ? 5.174 10.366 1.517 1.00 92.69 94 SER A N 1
ATOM 801 C CA . SER A 1 94 ? 5.204 8.906 1.348 1.00 92.69 94 SER A CA 1
ATOM 802 C C . SER A 1 94 ? 5.834 8.152 2.521 1.00 92.69 94 SER A C 1
ATOM 804 O O . SER A 1 94 ? 5.590 6.960 2.682 1.00 92.69 94 SER A O 1
ATOM 806 N N . ASN A 1 95 ? 6.609 8.812 3.388 1.00 92.44 95 ASN A N 1
ATOM 807 C CA . ASN A 1 95 ? 7.147 8.168 4.585 1.00 92.44 95 ASN A CA 1
ATOM 808 C C . ASN A 1 95 ? 6.050 7.789 5.597 1.00 92.44 95 ASN A C 1
ATOM 810 O O . ASN A 1 95 ? 6.226 6.863 6.400 1.00 92.44 95 ASN A O 1
ATOM 814 N N . GLU A 1 96 ? 4.915 8.487 5.542 1.00 92.88 96 GLU A N 1
ATOM 815 C CA . GLU A 1 96 ? 3.846 8.389 6.522 1.00 92.88 96 GLU A CA 1
ATOM 816 C C . GLU A 1 96 ? 2.913 7.214 6.221 1.00 92.88 96 GLU A C 1
ATOM 818 O O . GLU A 1 96 ? 2.121 7.214 5.281 1.00 92.88 96 GLU A O 1
ATOM 823 N N . ARG A 1 97 ? 3.011 6.165 7.045 1.00 91.06 97 ARG A N 1
ATOM 824 C CA . ARG A 1 97 ? 2.209 4.929 6.916 1.00 91.06 97 ARG A CA 1
ATOM 825 C C . ARG A 1 97 ? 1.114 4.780 7.971 1.00 91.06 97 ARG A C 1
ATOM 827 O O . ARG A 1 97 ? 0.326 3.833 7.893 1.00 91.06 97 ARG A O 1
ATOM 834 N N . TYR A 1 98 ? 1.133 5.651 8.983 1.00 92.94 98 TYR A N 1
ATOM 835 C CA . TYR A 1 98 ? 0.274 5.580 10.161 1.00 92.94 98 TYR A CA 1
ATOM 836 C C . TYR A 1 98 ? -0.612 6.810 10.287 1.00 92.94 98 TYR A C 1
ATOM 838 O O . TYR A 1 98 ? -1.773 6.703 9.940 1.00 92.94 98 TYR A O 1
ATOM 846 N N . TRP A 1 99 ? -0.100 7.939 10.764 1.00 94.25 99 TRP A N 1
ATOM 847 C CA . TRP A 1 99 ? -0.849 9.197 10.792 1.00 94.25 99 TRP A CA 1
ATOM 848 C C . TRP A 1 99 ? -0.544 10.000 9.541 1.00 94.25 99 TRP A C 1
ATOM 850 O O . TRP A 1 99 ? 0.552 9.860 9.012 1.00 94.25 99 TRP A O 1
ATOM 860 N N . ASP A 1 100 ? -1.516 10.772 9.053 1.00 95.44 100 ASP A N 1
ATOM 861 C CA . ASP A 1 100 ? -1.414 11.462 7.761 1.00 95.44 100 ASP A CA 1
ATOM 862 C C . ASP A 1 100 ? -0.998 10.492 6.642 1.00 95.44 100 ASP A C 1
ATOM 864 O O . ASP A 1 100 ? -0.103 10.756 5.839 1.00 95.44 100 ASP A O 1
ATOM 868 N N . ALA A 1 101 ? -1.621 9.309 6.635 1.00 94.12 101 ALA A N 1
ATOM 869 C CA . ALA A 1 101 ? -1.139 8.181 5.855 1.00 94.12 101 ALA A CA 1
ATOM 870 C C . ALA A 1 101 ? -1.143 8.482 4.349 1.00 94.12 101 ALA A C 1
ATOM 872 O O . ALA A 1 101 ? -2.163 8.879 3.778 1.00 94.12 101 ALA A O 1
ATOM 873 N N . TYR A 1 102 ? -0.013 8.237 3.690 1.00 95.44 102 TYR A N 1
ATOM 874 C CA . TYR A 1 102 ? 0.123 8.334 2.243 1.00 95.44 102 TYR A CA 1
ATOM 875 C C . TYR A 1 102 ? -0.201 6.996 1.587 1.00 95.44 102 TYR A C 1
ATOM 877 O O . TYR A 1 102 ? 0.506 6.001 1.764 1.00 95.44 102 TYR A O 1
ATOM 885 N N . ILE A 1 103 ? -1.301 6.955 0.843 1.00 93.75 103 ILE A N 1
ATOM 886 C CA . ILE A 1 103 ? -1.866 5.711 0.325 1.00 93.75 103 ILE A CA 1
ATOM 887 C C . ILE A 1 103 ? -2.102 5.844 -1.174 1.00 93.75 103 ILE A C 1
ATOM 889 O O . ILE A 1 103 ? -2.726 6.794 -1.648 1.00 93.75 103 ILE A O 1
ATOM 893 N N . HIS A 1 104 ? -1.632 4.844 -1.906 1.00 93.75 104 HIS A N 1
ATOM 894 C CA . HIS A 1 104 ? -1.886 4.632 -3.316 1.00 93.75 104 HIS A CA 1
ATOM 895 C C . HIS A 1 104 ? -3.125 3.765 -3.523 1.00 93.75 104 HIS A C 1
ATOM 897 O O . HIS A 1 104 ? -3.263 2.682 -2.950 1.00 93.75 104 HIS A O 1
ATOM 903 N N . THR A 1 105 ? -4.022 4.263 -4.362 1.00 93.00 105 THR A N 1
ATOM 904 C CA . THR A 1 105 ? -5.297 3.642 -4.734 1.00 93.00 105 THR A CA 1
ATOM 905 C C . THR A 1 105 ? -5.444 3.651 -6.252 1.00 93.00 105 THR A C 1
ATOM 907 O O . THR A 1 105 ? -4.590 4.192 -6.958 1.00 93.00 105 THR A O 1
ATOM 910 N N . ARG A 1 106 ? -6.548 3.112 -6.779 1.00 90.06 106 ARG A N 1
ATOM 911 C CA . ARG A 1 106 ? -6.852 3.196 -8.218 1.00 90.06 106 ARG A CA 1
ATOM 912 C C . ARG A 1 106 ? -6.970 4.629 -8.745 1.00 90.06 106 ARG A C 1
ATOM 914 O O . ARG A 1 106 ? -6.721 4.845 -9.924 1.00 90.06 106 ARG A O 1
ATOM 921 N N . SER A 1 107 ? -7.320 5.598 -7.896 1.00 91.31 107 SER A N 1
ATOM 922 C CA . SER A 1 107 ? -7.356 7.022 -8.261 1.00 91.31 107 SER A CA 1
ATOM 923 C C . SER A 1 107 ? -6.001 7.723 -8.101 1.00 91.31 107 SER A C 1
ATOM 925 O O . SER A 1 107 ? -5.935 8.945 -8.175 1.00 91.31 107 SER A O 1
ATOM 927 N N . GLY A 1 108 ? -4.929 6.974 -7.832 1.00 92.25 108 GLY A N 1
ATOM 928 C CA . GLY A 1 108 ? -3.599 7.507 -7.557 1.00 92.25 108 GLY A CA 1
ATOM 929 C C . GLY A 1 108 ? -3.275 7.599 -6.067 1.00 92.25 108 GLY A C 1
ATOM 930 O O . GLY A 1 108 ? -4.000 7.089 -5.201 1.00 92.25 108 GLY A O 1
ATOM 931 N N . SER A 1 109 ? -2.131 8.217 -5.784 1.00 94.12 109 SER A N 1
ATOM 932 C CA . SER A 1 109 ? -1.580 8.361 -4.438 1.00 94.12 109 SER A CA 1
ATOM 933 C C . SER A 1 109 ? -1.985 9.683 -3.797 1.00 94.12 109 SER A C 1
ATOM 935 O O . SER A 1 109 ? -1.875 10.733 -4.427 1.00 94.12 109 SER A O 1
ATOM 937 N N . LYS A 1 110 ? -2.415 9.645 -2.532 1.00 95.56 110 LYS A N 1
ATOM 938 C CA . LYS A 1 110 ? -2.730 10.853 -1.755 1.00 95.56 110 LYS A CA 1
ATOM 939 C C . LYS A 1 110 ? -2.484 10.665 -0.260 1.00 95.56 110 LYS A C 1
ATOM 941 O O . LYS A 1 110 ? -2.482 9.542 0.243 1.00 95.56 110 LYS A O 1
ATOM 946 N N . THR A 1 111 ? -2.337 11.785 0.440 1.00 96.94 111 THR A N 1
ATOM 947 C CA . THR A 1 111 ? -2.303 11.852 1.906 1.00 96.94 111 THR A CA 1
ATOM 948 C C . THR A 1 111 ? -3.718 11.913 2.472 1.00 96.94 111 THR A C 1
ATOM 950 O O . THR A 1 111 ? -4.518 12.752 2.056 1.00 96.94 111 THR A O 1
ATOM 953 N N . TYR A 1 112 ? -4.004 11.067 3.456 1.00 95.56 112 TYR A N 1
ATOM 954 C CA . TYR A 1 112 ? -5.242 11.077 4.233 1.00 95.56 112 TYR A CA 1
ATOM 955 C C . TYR A 1 112 ? -4.975 11.773 5.571 1.00 95.56 112 TYR A C 1
ATOM 957 O O . TYR A 1 112 ? -4.521 11.151 6.533 1.00 95.56 112 TYR A O 1
ATOM 965 N N . LYS A 1 113 ? -5.168 13.098 5.597 1.00 96.12 113 LYS A N 1
ATOM 966 C CA . LYS A 1 113 ? -4.804 13.946 6.741 1.00 96.12 113 LYS A CA 1
ATOM 967 C C . LYS A 1 113 ? -5.640 13.625 7.979 1.00 96.12 113 LYS A C 1
ATOM 969 O O . LYS A 1 113 ? -6.859 13.537 7.886 1.00 96.12 113 LYS A O 1
ATOM 974 N N . GLY A 1 114 ? -4.987 13.494 9.131 1.00 94.19 114 GLY A N 1
ATOM 975 C CA . GLY A 1 114 ? -5.627 13.178 10.409 1.00 94.19 114 GLY A CA 1
ATOM 976 C C . GLY A 1 114 ? -6.202 11.762 10.499 1.00 94.19 114 GLY A C 1
ATOM 977 O O . GLY A 1 114 ? -6.814 11.420 11.507 1.00 94.19 114 GLY A O 1
ATOM 978 N N . GLU A 1 115 ? -6.008 10.926 9.479 1.00 94.00 115 GLU A N 1
ATOM 979 C CA . GLU A 1 115 ? -6.506 9.557 9.465 1.00 94.00 115 GLU A CA 1
ATOM 980 C C . GLU A 1 115 ? -5.403 8.553 9.804 1.00 94.00 115 GLU A C 1
ATOM 982 O O . GLU A 1 115 ? -4.221 8.751 9.503 1.00 94.00 115 GLU A O 1
ATOM 987 N N . PHE A 1 116 ? -5.812 7.438 10.413 1.00 92.94 116 PHE A N 1
ATOM 988 C CA . PHE A 1 116 ? -4.914 6.351 10.769 1.00 92.94 116 PHE A CA 1
ATOM 989 C C . PHE A 1 116 ? -4.905 5.279 9.671 1.00 92.94 116 PHE A C 1
ATOM 991 O O . PHE A 1 116 ? -5.879 4.554 9.479 1.00 92.94 116 PHE A O 1
ATOM 998 N N . GLY A 1 117 ? -3.780 5.133 8.969 1.00 91.69 117 GLY A N 1
ATOM 999 C CA . GLY A 1 117 ? -3.580 4.215 7.845 1.00 91.69 117 GLY A CA 1
ATOM 1000 C C . GLY A 1 117 ? -4.135 2.804 8.074 1.00 91.69 117 GLY A C 1
ATOM 1001 O O . GLY A 1 117 ? -4.929 2.338 7.258 1.00 91.69 117 GLY A O 1
ATOM 1002 N N . PRO A 1 118 ? -3.790 2.114 9.184 1.00 90.00 118 PRO A N 1
ATOM 1003 C CA . PRO A 1 118 ? -4.354 0.806 9.518 1.00 90.00 118 PRO A CA 1
ATOM 1004 C C . PRO A 1 118 ? -5.881 0.726 9.478 1.00 90.00 118 PRO A C 1
ATOM 1006 O O . PRO A 1 118 ? -6.397 -0.321 9.073 1.00 90.00 118 PRO A O 1
ATOM 1009 N N . ASP A 1 119 ? -6.572 1.804 9.849 1.00 89.75 119 ASP A N 1
ATOM 1010 C CA . ASP A 1 119 ? -8.030 1.882 9.849 1.00 89.75 119 ASP A CA 1
ATOM 1011 C C . ASP A 1 119 ? -8.563 2.125 8.433 1.00 89.75 119 ASP A C 1
ATOM 1013 O O . ASP A 1 119 ? -9.486 1.421 8.027 1.00 89.75 119 ASP A O 1
ATOM 1017 N N . ILE A 1 120 ? -7.921 2.992 7.636 1.00 91.00 120 ILE A N 1
ATOM 1018 C CA . ILE A 1 120 ? -8.250 3.198 6.209 1.00 91.00 120 ILE A CA 1
ATOM 1019 C C . ILE A 1 120 ? -8.208 1.870 5.463 1.00 91.00 120 ILE A C 1
ATOM 1021 O O . ILE A 1 120 ? -9.175 1.461 4.822 1.00 91.00 120 ILE A O 1
ATOM 1025 N N . TYR A 1 121 ? -7.097 1.147 5.592 1.00 88.56 121 TYR A N 1
ATOM 1026 C CA . TYR A 1 121 ? -6.939 -0.140 4.936 1.00 88.56 121 TYR A CA 1
ATOM 1027 C C . TYR A 1 121 ? -7.952 -1.189 5.448 1.00 88.56 121 TYR A C 1
ATOM 1029 O O . TYR A 1 121 ? -8.217 -2.176 4.766 1.00 88.56 121 TYR A O 1
ATOM 1037 N N . CYS A 1 122 ? -8.424 -1.087 6.701 1.00 87.69 122 CYS A N 1
ATOM 1038 C CA . CYS A 1 122 ? -9.386 -2.035 7.285 1.00 87.69 122 CYS A CA 1
ATOM 1039 C C . CYS A 1 122 ? -10.785 -1.744 6.751 1.00 87.69 122 CYS A C 1
ATOM 1041 O O . CYS A 1 122 ? -11.459 -2.659 6.290 1.00 87.69 122 CYS A O 1
ATOM 1043 N N . ASN A 1 123 ? -11.186 -0.474 6.776 1.00 89.62 123 ASN A N 1
ATOM 1044 C CA . ASN A 1 123 ? -12.464 -0.014 6.250 1.00 89.62 123 ASN A CA 1
ATOM 1045 C C . ASN A 1 123 ? -12.566 -0.325 4.754 1.00 89.62 123 ASN A C 1
ATOM 1047 O O . ASN A 1 123 ? -13.542 -0.932 4.331 1.00 89.62 123 ASN A O 1
ATOM 1051 N N . PHE A 1 124 ? -11.503 -0.055 3.988 1.00 90.38 124 PHE A N 1
ATOM 1052 C CA . PHE A 1 124 ? -11.437 -0.410 2.571 1.00 90.38 124 PHE A CA 1
ATOM 1053 C C . PHE A 1 124 ? -11.679 -1.908 2.332 1.00 90.38 124 PHE A C 1
ATOM 1055 O O . PHE A 1 124 ? -12.443 -2.277 1.443 1.00 90.38 124 PHE A O 1
ATOM 1062 N N . LEU A 1 125 ? -11.046 -2.780 3.128 1.00 88.25 125 LEU A N 1
ATOM 1063 C CA . LEU A 1 125 ? -11.228 -4.227 3.010 1.00 88.25 125 LEU A CA 1
ATOM 1064 C C . LEU A 1 125 ? -12.666 -4.642 3.341 1.00 88.25 125 LEU A C 1
ATOM 1066 O O . LEU A 1 125 ? -13.265 -5.424 2.609 1.00 88.25 125 LEU A O 1
ATOM 1070 N N . ILE A 1 126 ? -13.220 -4.110 4.431 1.00 89.31 126 ILE A N 1
ATOM 1071 C CA . ILE A 1 126 ? -14.595 -4.385 4.857 1.00 89.31 126 ILE A CA 1
ATOM 1072 C C . ILE A 1 126 ? -15.582 -3.954 3.767 1.00 89.31 126 ILE A C 1
ATOM 1074 O O . ILE A 1 126 ? -16.508 -4.698 3.448 1.00 89.31 126 ILE A O 1
ATOM 1078 N N . ASP A 1 127 ? -15.380 -2.784 3.169 1.00 90.19 127 ASP A N 1
ATOM 1079 C CA . ASP A 1 127 ? -16.248 -2.277 2.110 1.00 90.19 127 ASP A CA 1
ATOM 1080 C C . ASP A 1 127 ? -16.096 -3.076 0.812 1.00 90.19 127 ASP A C 1
ATOM 1082 O O . ASP A 1 127 ? -17.089 -3.318 0.129 1.00 90.19 127 ASP A O 1
ATOM 1086 N N . PHE A 1 128 ? -14.892 -3.561 0.490 1.00 88.31 128 PHE A N 1
ATOM 1087 C CA . PHE A 1 128 ? -14.689 -4.514 -0.606 1.00 88.31 128 PHE A CA 1
ATOM 1088 C C . PHE A 1 128 ? -15.470 -5.815 -0.369 1.00 88.31 128 PHE A C 1
ATOM 1090 O O . PHE A 1 128 ? -16.249 -6.227 -1.227 1.00 88.31 128 PHE A O 1
ATOM 1097 N N . MET A 1 129 ? -15.341 -6.410 0.821 1.00 88.38 129 MET A N 1
ATOM 1098 C CA . MET A 1 129 ? -16.058 -7.637 1.187 1.00 88.38 129 MET A CA 1
ATOM 1099 C C . MET A 1 129 ? -17.579 -7.463 1.143 1.00 88.38 129 MET A C 1
ATOM 1101 O O . MET A 1 129 ? -18.286 -8.370 0.719 1.00 88.38 129 MET A O 1
ATOM 1105 N N . LYS A 1 130 ? -18.097 -6.299 1.554 1.00 90.81 130 LYS A N 1
ATOM 1106 C CA . LYS A 1 130 ? -19.532 -5.988 1.458 1.00 90.81 130 LYS A CA 1
ATOM 1107 C C . LYS A 1 130 ? -20.004 -5.886 0.007 1.00 90.81 130 LYS A C 1
ATOM 1109 O O . LYS A 1 130 ? -21.076 -6.396 -0.302 1.00 90.81 130 LYS A O 1
ATOM 1114 N N . ARG A 1 131 ? -19.225 -5.228 -0.863 1.00 90.06 131 ARG A N 1
ATOM 1115 C CA . ARG A 1 131 ? -19.555 -5.039 -2.290 1.00 90.06 131 ARG A CA 1
ATOM 1116 C C . ARG A 1 131 ? -19.533 -6.344 -3.084 1.00 90.06 131 ARG A C 1
ATOM 1118 O O . ARG A 1 131 ? -20.331 -6.488 -3.998 1.00 90.06 131 ARG A O 1
ATOM 1125 N N . HIS A 1 132 ? -18.652 -7.274 -2.720 1.00 87.12 132 HIS A N 1
ATOM 1126 C CA . HIS A 1 132 ? -18.448 -8.547 -3.423 1.00 87.12 132 HIS A CA 1
ATOM 1127 C C . HIS A 1 132 ? -18.918 -9.759 -2.609 1.00 87.12 132 HIS A C 1
ATOM 1129 O O . HIS A 1 132 ? -18.430 -10.867 -2.799 1.00 87.12 132 HIS A O 1
ATOM 1135 N N . ARG A 1 133 ? -19.858 -9.558 -1.678 1.00 89.56 133 ARG A N 1
ATOM 1136 C CA . ARG A 1 133 ? -20.285 -10.563 -0.687 1.00 89.56 133 ARG A CA 1
ATOM 1137 C C . ARG A 1 133 ? -20.743 -11.906 -1.272 1.00 89.56 133 ARG A C 1
ATOM 1139 O O . ARG A 1 133 ? -20.625 -12.915 -0.586 1.00 89.56 133 ARG A O 1
ATOM 1146 N N . ASP A 1 134 ? -21.250 -11.904 -2.503 1.00 90.44 134 ASP A N 1
ATOM 1147 C CA . ASP A 1 134 ? -21.814 -13.079 -3.178 1.00 90.44 134 ASP A CA 1
ATOM 1148 C C . ASP A 1 134 ? -20.854 -13.658 -4.239 1.00 90.44 134 ASP A C 1
ATOM 1150 O O . ASP A 1 134 ? -21.218 -14.553 -5.000 1.00 90.44 134 ASP A O 1
ATOM 1154 N N . GLU A 1 135 ? -19.613 -13.160 -4.296 1.00 83.69 135 GLU A N 1
ATOM 1155 C CA . GLU A 1 135 ? -18.597 -13.557 -5.270 1.00 83.69 135 GLU A CA 1
ATOM 1156 C C . GLU A 1 135 ? -17.388 -14.225 -4.587 1.00 83.69 135 GLU A C 1
ATOM 1158 O O . GLU A 1 135 ? -17.001 -13.841 -3.478 1.00 83.69 135 GLU A O 1
ATOM 1163 N N . PRO A 1 136 ? -16.733 -15.206 -5.237 1.00 82.19 136 PRO A N 1
ATOM 1164 C CA . PRO A 1 136 ? -15.496 -15.788 -4.738 1.00 82.19 136 PRO A CA 1
ATOM 1165 C C . PRO A 1 136 ? -14.367 -14.764 -4.527 1.00 82.19 136 PRO A C 1
ATOM 1167 O O . PRO A 1 136 ? -13.798 -14.202 -5.462 1.00 82.19 136 PRO A O 1
ATOM 1170 N N . MET A 1 137 ? -14.074 -14.611 -3.240 1.00 80.25 137 MET A N 1
ATOM 1171 C CA . MET A 1 137 ? -13.028 -13.884 -2.534 1.00 80.25 137 MET A CA 1
ATOM 1172 C C . MET A 1 137 ? -11.601 -14.455 -2.485 1.00 80.25 137 MET A C 1
ATOM 1174 O O . MET A 1 137 ? -11.456 -15.632 -2.168 1.00 80.25 137 MET A O 1
ATOM 1178 N N . MET A 1 138 ? -10.544 -13.664 -2.563 1.00 80.88 138 MET A N 1
ATOM 1179 C CA . MET A 1 138 ? -9.256 -13.925 -1.880 1.00 80.88 138 MET A CA 1
ATOM 1180 C C . MET A 1 138 ? -8.888 -12.617 -1.125 1.00 80.88 138 MET A C 1
ATOM 1182 O O . MET A 1 138 ? -9.543 -11.615 -1.272 1.00 80.88 138 MET A O 1
ATOM 1186 N N . LEU A 1 139 ? -7.951 -12.525 -0.188 1.00 82.94 139 LEU A N 1
ATOM 1187 C CA . LEU A 1 139 ? -7.600 -11.193 0.353 1.00 82.94 139 LEU A CA 1
ATOM 1188 C C . LEU A 1 139 ? -6.133 -11.216 0.742 1.00 82.94 139 LEU A C 1
ATOM 1190 O O . LEU A 1 139 ? -5.748 -11.912 1.679 1.00 82.94 139 LEU A O 1
ATOM 1194 N N . TYR A 1 140 ? -5.286 -10.454 0.046 1.00 83.44 140 TYR A N 1
ATOM 1195 C CA . TYR A 1 140 ? -3.888 -10.314 0.445 1.00 83.44 140 TYR A CA 1
ATOM 1196 C C . TYR A 1 140 ? -3.707 -9.098 1.366 1.00 83.44 140 TYR A C 1
ATOM 1198 O O . TYR A 1 140 ? -3.651 -7.943 0.956 1.00 83.44 140 TYR A O 1
ATOM 1206 N N . PHE A 1 141 ? -3.603 -9.355 2.668 1.00 82.88 141 PHE A N 1
ATOM 1207 C CA . PHE A 1 141 ? -3.691 -8.313 3.694 1.00 82.88 141 PHE A CA 1
ATOM 1208 C C . PHE A 1 141 ? -2.388 -8.117 4.496 1.00 82.88 141 PHE A C 1
ATOM 1210 O O . PHE A 1 141 ? -2.340 -8.383 5.698 1.00 82.88 141 PHE A O 1
ATOM 1217 N N . PRO A 1 142 ? -1.284 -7.652 3.877 1.00 80.69 142 PRO A N 1
ATOM 1218 C CA . PRO A 1 142 ? -0.016 -7.488 4.580 1.00 80.69 142 PRO A CA 1
ATOM 1219 C C . PRO A 1 142 ? -0.014 -6.215 5.440 1.00 80.69 142 PRO A C 1
ATOM 1221 O O . PRO A 1 142 ? 0.358 -5.138 4.973 1.00 80.69 142 PRO A O 1
ATOM 1224 N N . MET A 1 143 ? -0.411 -6.339 6.704 1.00 81.56 143 MET A N 1
ATOM 1225 C CA . MET A 1 143 ? -0.446 -5.246 7.681 1.00 81.56 143 MET A CA 1
ATOM 1226 C C . MET A 1 143 ? 0.892 -4.484 7.780 1.00 81.56 143 MET A C 1
ATOM 1228 O O . MET A 1 143 ? 1.964 -5.086 7.833 1.00 81.56 143 MET A O 1
ATOM 1232 N N . ALA A 1 144 ? 0.824 -3.146 7.813 1.00 81.81 144 ALA A N 1
ATOM 1233 C CA . ALA A 1 144 ? 1.981 -2.299 8.124 1.00 81.81 144 ALA A CA 1
ATOM 1234 C C . ALA A 1 144 ? 2.335 -2.356 9.621 1.00 81.81 144 ALA A C 1
ATOM 1236 O O . ALA A 1 144 ? 3.516 -2.352 9.969 1.00 81.81 144 ALA A O 1
ATOM 1237 N N . LEU A 1 145 ? 1.315 -2.474 10.483 1.00 83.81 145 LEU A N 1
ATOM 1238 C CA . LEU A 1 145 ? 1.491 -2.760 11.905 1.00 83.81 145 LEU A CA 1
ATOM 1239 C C . LEU A 1 145 ? 2.188 -4.119 12.086 1.00 83.81 145 LEU A C 1
ATOM 1241 O O . LEU A 1 145 ? 1.874 -5.071 11.379 1.00 83.81 145 LEU A O 1
ATOM 1245 N N . THR A 1 146 ? 3.114 -4.268 13.027 1.00 86.06 146 THR A N 1
ATOM 1246 C CA . THR A 1 146 ? 3.562 -3.303 14.051 1.00 86.06 146 THR A CA 1
ATOM 1247 C C . THR A 1 146 ? 4.910 -2.662 13.716 1.00 86.06 146 THR A C 1
ATOM 1249 O O . THR A 1 146 ? 5.637 -2.235 14.611 1.00 86.06 146 THR A O 1
ATOM 1252 N N . HIS A 1 147 ? 5.276 -2.611 12.431 1.00 84.06 147 HIS A N 1
ATOM 1253 C CA . HIS A 1 147 ? 6.586 -2.123 12.007 1.00 84.06 147 HIS A CA 1
ATOM 1254 C C . HIS A 1 147 ? 6.838 -0.700 12.520 1.00 84.06 147 HIS A C 1
ATOM 1256 O O . HIS A 1 147 ? 5.927 0.124 12.527 1.00 84.06 147 HIS A O 1
ATOM 1262 N N . GLY A 1 148 ? 8.083 -0.375 12.873 1.00 83.25 148 GLY A N 1
ATOM 1263 C CA . GLY A 1 148 ? 8.440 0.995 13.238 1.00 83.25 148 GLY A CA 1
ATOM 1264 C C . GLY A 1 148 ? 8.030 2.021 12.160 1.00 83.25 148 GLY A C 1
ATOM 1265 O O . GLY A 1 148 ? 7.973 1.659 10.972 1.00 83.25 148 GLY A O 1
ATOM 1266 N N . PRO A 1 149 ? 7.762 3.280 12.546 1.00 88.69 149 PRO A N 1
ATOM 1267 C CA . PRO A 1 149 ? 7.923 3.847 13.894 1.00 88.69 149 PRO A CA 1
ATOM 1268 C C . PRO A 1 149 ? 6.818 3.440 14.888 1.00 88.69 149 PRO A C 1
ATOM 1270 O O . PRO A 1 149 ? 5.726 3.048 14.485 1.00 88.69 149 PRO A O 1
ATOM 1273 N N . LEU A 1 150 ? 7.105 3.537 16.193 1.00 89.56 150 LEU A N 1
ATOM 1274 C CA . LEU A 1 150 ? 6.100 3.337 17.243 1.00 89.56 150 LEU A CA 1
ATOM 1275 C C . LEU A 1 150 ? 5.271 4.609 17.421 1.00 89.56 150 LEU A C 1
ATOM 1277 O O . LEU A 1 150 ? 5.801 5.654 17.802 1.00 89.56 150 LEU A O 1
ATOM 1281 N N . VAL A 1 151 ? 3.966 4.506 17.190 1.00 89.50 151 VAL A N 1
ATOM 1282 C CA . VAL A 1 151 ? 3.025 5.634 17.199 1.00 89.50 151 VAL A CA 1
ATOM 1283 C C . VAL A 1 151 ? 1.850 5.355 18.139 1.00 89.50 151 VAL A C 1
ATOM 1285 O O . VAL A 1 151 ? 1.520 4.188 18.369 1.00 89.50 151 VAL A O 1
ATOM 1288 N N . PRO A 1 152 ? 1.205 6.391 18.705 1.00 89.19 152 PRO A N 1
ATOM 1289 C CA . PRO A 1 152 ? -0.097 6.206 19.330 1.00 89.19 152 PRO A CA 1
ATOM 1290 C C . PRO A 1 152 ? -1.112 5.725 18.288 1.00 89.19 152 PRO A C 1
ATOM 1292 O O . PRO A 1 152 ? -1.095 6.165 17.140 1.00 89.19 152 PRO A O 1
ATOM 1295 N N . THR A 1 153 ? -1.995 4.817 18.692 1.00 87.56 153 THR A N 1
ATOM 1296 C CA . THR A 1 153 ? -3.184 4.443 17.910 1.00 87.56 153 THR A CA 1
ATOM 1297 C C . THR A 1 153 ? -4.379 5.295 18.343 1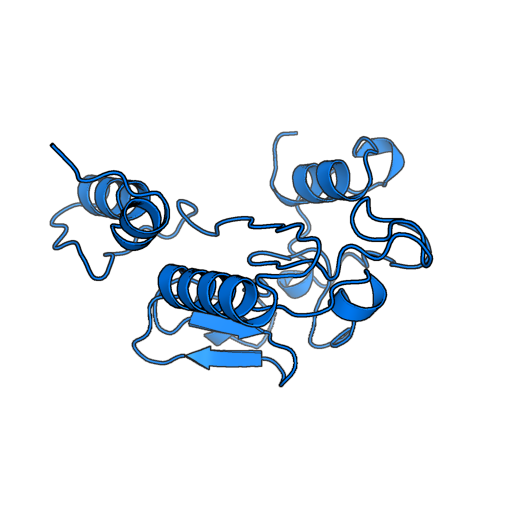.00 87.56 153 THR A C 1
ATOM 1299 O O . THR A 1 153 ? -4.387 5.734 19.497 1.00 87.56 153 THR A O 1
ATOM 1302 N N . PRO A 1 154 ? -5.416 5.474 17.502 1.00 86.69 154 PRO A N 1
ATOM 1303 C CA . PRO A 1 154 ? -6.614 6.240 17.870 1.00 86.69 154 PRO A CA 1
ATOM 1304 C C . PRO A 1 154 ? -7.290 5.760 19.165 1.00 86.69 154 PRO A C 1
ATOM 1306 O O . PRO A 1 154 ? -7.895 6.541 19.889 1.00 86.69 154 PRO A O 1
ATOM 1309 N N . ALA A 1 155 ? -7.171 4.466 19.478 1.00 79.81 155 ALA A N 1
ATOM 1310 C CA . ALA A 1 155 ? -7.782 3.844 20.651 1.00 79.81 155 ALA A CA 1
ATOM 1311 C C . ALA A 1 155 ? -6.877 3.816 21.899 1.00 79.81 155 ALA A C 1
ATOM 1313 O O . ALA A 1 155 ? -7.251 3.204 22.901 1.00 79.81 155 ALA A O 1
ATOM 1314 N N . SER A 1 156 ? -5.680 4.409 21.849 1.00 79.88 156 SER A N 1
ATOM 1315 C CA . SER A 1 156 ? -4.689 4.333 22.931 1.00 79.88 156 SER A CA 1
ATOM 1316 C C . SER A 1 156 ? -4.189 5.710 23.348 1.00 79.88 156 SER A C 1
ATOM 1318 O O . SER A 1 156 ? -3.887 6.531 22.488 1.00 79.88 156 SER A O 1
ATOM 1320 N N . GLN A 1 157 ? -3.968 5.904 24.648 1.00 80.00 157 GLN A N 1
ATOM 1321 C CA . GLN A 1 157 ? -3.242 7.051 25.203 1.00 80.00 157 GLN A CA 1
ATOM 1322 C C . GLN A 1 157 ? -1.919 6.567 25.822 1.00 80.00 157 GLN A C 1
ATOM 1324 O O . GLN A 1 157 ? -1.850 6.316 27.023 1.00 80.00 157 GLN A O 1
ATOM 1329 N N . PRO A 1 158 ? -0.882 6.310 25.009 1.00 84.50 158 PRO A N 1
ATOM 1330 C CA . PRO A 1 158 ? 0.348 5.711 25.504 1.00 84.50 158 PRO A CA 1
ATOM 1331 C C . PRO A 1 158 ? 1.232 6.745 26.207 1.00 84.50 158 PRO A C 1
ATOM 1333 O O . PRO A 1 158 ? 1.494 7.815 25.662 1.00 84.50 158 PRO A O 1
ATOM 1336 N N . THR A 1 159 ? 1.775 6.384 27.367 1.00 83.38 159 THR A N 1
ATOM 1337 C CA . THR A 1 159 ? 2.746 7.202 28.117 1.00 83.38 159 THR A CA 1
ATOM 1338 C C . THR A 1 159 ? 4.194 6.760 27.885 1.00 83.38 159 THR A C 1
ATOM 1340 O O . THR A 1 159 ? 5.127 7.467 28.253 1.00 83.38 159 THR A O 1
ATOM 1343 N N . SER A 1 160 ? 4.410 5.613 27.229 1.00 88.06 160 SER A N 1
ATOM 1344 C CA . SER A 1 160 ? 5.739 5.076 26.919 1.00 88.06 160 SER A CA 1
ATOM 1345 C C . SER A 1 160 ? 5.803 4.407 25.539 1.00 88.06 160 SER A C 1
ATOM 1347 O O . SER A 1 160 ? 4.784 4.059 24.936 1.00 88.06 160 SER A O 1
ATOM 1349 N N . SER A 1 161 ? 7.015 4.148 25.036 1.00 83.81 161 SER A N 1
ATOM 1350 C CA . SER A 1 161 ? 7.222 3.363 23.806 1.00 83.81 161 SER A CA 1
ATOM 1351 C C . SER A 1 161 ? 6.682 1.933 23.917 1.00 83.81 161 SER A C 1
ATOM 1353 O O . SER A 1 161 ? 6.151 1.401 22.942 1.00 83.81 161 SER A O 1
ATOM 1355 N N . ARG A 1 162 ? 6.752 1.315 25.107 1.00 86.12 162 ARG A N 1
ATOM 1356 C CA . ARG A 1 162 ? 6.130 0.003 25.352 1.00 86.12 162 ARG A CA 1
ATOM 1357 C C . ARG A 1 162 ? 4.615 0.074 25.199 1.00 86.12 162 ARG A C 1
ATOM 1359 O O . ARG A 1 162 ? 4.031 -0.839 24.624 1.00 86.12 162 ARG A O 1
ATOM 1366 N N . ASP A 1 163 ? 3.988 1.152 25.656 1.00 85.12 163 ASP A N 1
ATOM 1367 C CA . ASP A 1 163 ? 2.537 1.313 25.549 1.00 85.12 163 ASP A CA 1
ATOM 1368 C C . ASP A 1 163 ? 2.099 1.645 24.125 1.00 85.12 163 ASP A C 1
ATOM 1370 O O . ASP A 1 163 ? 1.076 1.130 23.678 1.00 85.12 163 ASP A O 1
ATOM 1374 N N . LYS A 1 164 ? 2.910 2.397 23.364 1.00 85.56 164 LYS A N 1
ATOM 1375 C CA . LYS A 1 164 ? 2.710 2.564 21.912 1.00 85.56 164 LYS A CA 1
ATOM 1376 C C . LYS A 1 164 ? 2.722 1.210 21.208 1.00 85.56 164 LYS A C 1
ATOM 1378 O O . LYS A 1 164 ? 1.790 0.894 20.475 1.00 85.56 164 LYS A O 1
ATOM 1383 N N . LEU A 1 165 ? 3.727 0.372 21.484 1.00 85.69 165 LEU A N 1
ATOM 1384 C CA . LEU A 1 165 ? 3.803 -0.975 20.914 1.00 85.69 165 LEU A CA 1
ATOM 1385 C C . LEU A 1 165 ? 2.594 -1.832 21.315 1.00 85.69 165 LEU A C 1
ATOM 1387 O O . LEU A 1 165 ? 1.976 -2.442 20.446 1.00 85.69 165 LEU A O 1
ATOM 1391 N N . LYS A 1 166 ? 2.207 -1.847 22.599 1.00 84.69 166 LYS A N 1
ATOM 1392 C CA . LYS A 1 166 ? 0.993 -2.547 23.059 1.00 84.69 166 LYS A CA 1
ATOM 1393 C C . LYS A 1 166 ? -0.254 -2.045 22.334 1.00 84.69 166 LYS A C 1
ATOM 1395 O O . LYS A 1 166 ? -1.070 -2.862 21.922 1.00 84.69 166 LYS A O 1
ATOM 1400 N N . GLY A 1 167 ? -0.402 -0.732 22.162 1.00 84.19 167 GLY A N 1
ATOM 1401 C CA . GLY A 1 167 ? -1.505 -0.125 21.419 1.00 84.19 167 GLY A CA 1
ATOM 1402 C C . GLY A 1 167 ? -1.526 -0.576 19.960 1.00 84.19 167 GLY A C 1
ATOM 1403 O O . GLY A 1 167 ? -2.555 -1.024 19.471 1.00 84.19 167 GLY A O 1
ATOM 1404 N N . MET A 1 168 ? -0.374 -0.559 19.290 1.00 85.62 168 MET A N 1
ATOM 1405 C CA . MET A 1 168 ? -0.223 -1.014 17.904 1.00 85.62 168 MET A CA 1
ATOM 1406 C C . MET A 1 168 ? -0.520 -2.509 17.728 1.00 85.62 168 MET A C 1
ATOM 1408 O O . MET A 1 168 ? -1.144 -2.890 16.739 1.00 85.62 168 MET A O 1
ATOM 1412 N N . VAL A 1 169 ? -0.112 -3.354 18.682 1.00 83.19 169 VAL A N 1
ATOM 1413 C CA . VAL A 1 169 ? -0.451 -4.790 18.707 1.00 83.19 169 VAL A CA 1
ATOM 1414 C C . VAL A 1 169 ? -1.951 -4.992 18.944 1.00 83.19 169 VAL A C 1
ATOM 1416 O O . VAL A 1 169 ? -2.577 -5.833 18.304 1.00 83.19 169 VAL A O 1
ATOM 1419 N N . ASN A 1 170 ? -2.536 -4.212 19.853 1.00 79.62 170 ASN A N 1
ATOM 1420 C CA . ASN A 1 170 ? -3.922 -4.358 20.294 1.00 79.62 170 ASN A CA 1
ATOM 1421 C C . ASN A 1 170 ? -4.911 -3.446 19.557 1.00 79.62 170 ASN A C 1
ATOM 1423 O O . ASN A 1 170 ? -6.042 -3.307 20.033 1.00 79.62 170 ASN A O 1
ATOM 1427 N N . ASN A 1 171 ? -4.517 -2.820 18.439 1.00 74.81 171 ASN A N 1
ATOM 1428 C CA . ASN A 1 171 ? -5.330 -1.796 17.784 1.00 74.81 171 ASN A CA 1
ATOM 1429 C C . ASN A 1 171 ? -6.753 -2.326 17.523 1.00 74.81 171 ASN A C 1
ATOM 1431 O O . ASN A 1 171 ? -6.945 -3.296 16.792 1.00 74.81 171 ASN A O 1
ATOM 1435 N N . ARG A 1 172 ? -7.758 -1.711 18.162 1.00 57.38 172 ARG A N 1
ATOM 1436 C CA . ARG A 1 172 ? -9.105 -2.289 18.331 1.00 57.38 172 ARG A CA 1
ATOM 1437 C C . ARG A 1 172 ? -9.849 -2.543 17.020 1.00 57.38 172 ARG A C 1
ATOM 1439 O O . ARG A 1 172 ? -10.715 -3.419 16.996 1.00 57.38 172 ARG A O 1
ATOM 1446 N N . HIS A 1 173 ? -9.514 -1.840 15.939 1.00 54.12 173 HIS A N 1
ATOM 1447 C CA . HIS A 1 173 ? -10.166 -2.028 14.640 1.00 54.12 173 HIS A CA 1
ATOM 1448 C C . HIS A 1 173 ? -9.912 -3.424 14.045 1.00 54.12 173 HIS A C 1
ATOM 1450 O O . HIS A 1 173 ? -10.816 -4.012 13.457 1.00 54.12 173 HIS A O 1
ATOM 1456 N N . THR A 1 174 ? -8.743 -4.032 14.297 1.00 49.09 174 THR A N 1
ATOM 1457 C CA . THR A 1 174 ? -8.457 -5.421 13.875 1.00 49.09 174 THR A CA 1
ATOM 1458 C C . THR A 1 174 ? -9.193 -6.459 14.729 1.00 49.09 174 THR A C 1
ATOM 1460 O O . THR A 1 174 ? -9.549 -7.533 14.240 1.00 49.09 174 THR A O 1
ATOM 1463 N N . ARG A 1 175 ? -9.480 -6.138 15.999 1.00 46.00 175 ARG A N 1
ATOM 1464 C CA . ARG A 1 175 ? -10.235 -7.010 16.916 1.00 46.00 175 ARG A CA 1
ATOM 1465 C C . ARG A 1 175 ? -11.745 -6.976 16.669 1.00 46.00 175 ARG A C 1
ATOM 1467 O O . ARG A 1 175 ? -12.384 -8.022 16.728 1.00 46.00 175 ARG A O 1
ATOM 1474 N N . ARG A 1 176 ? -12.329 -5.812 16.345 1.00 44.19 176 ARG A N 1
ATOM 1475 C CA . ARG A 1 176 ? -13.762 -5.718 15.992 1.00 44.19 176 ARG A CA 1
ATOM 1476 C C . ARG A 1 176 ? -14.086 -6.442 14.685 1.00 44.19 176 ARG A C 1
ATOM 1478 O O . ARG A 1 176 ? -15.088 -7.146 14.641 1.00 44.19 176 ARG A O 1
ATOM 1485 N N . ALA A 1 177 ? -13.223 -6.340 13.672 1.00 45.66 177 ALA A N 1
ATOM 1486 C CA . ALA A 1 177 ? -13.401 -7.050 12.400 1.00 45.66 177 ALA A CA 1
ATOM 1487 C C . ALA A 1 177 ? -13.375 -8.587 12.545 1.00 45.66 177 ALA A C 1
ATOM 1489 O O . ALA A 1 177 ? -13.943 -9.291 11.721 1.00 45.66 177 ALA A O 1
ATOM 1490 N N . THR A 1 178 ? -12.750 -9.110 13.607 1.00 41.97 178 THR A N 1
ATOM 1491 C CA . THR A 1 178 ? -12.647 -10.552 13.901 1.00 41.97 178 THR A CA 1
ATOM 1492 C C . THR A 1 178 ? -13.609 -11.022 15.000 1.00 41.97 178 THR A C 1
ATOM 1494 O O . THR A 1 178 ? -13.508 -12.155 15.464 1.00 41.97 178 THR A O 1
ATOM 1497 N N . GLY A 1 179 ? -14.536 -10.166 15.451 1.00 33.50 179 GLY A N 1
ATOM 1498 C CA . GLY A 1 179 ? -15.568 -10.520 16.434 1.00 33.50 179 GLY A CA 1
ATOM 1499 C C . GLY A 1 179 ? -15.065 -10.806 17.857 1.00 33.50 179 GLY A C 1
ATOM 1500 O O . GLY A 1 179 ? -15.871 -11.099 18.739 1.00 33.50 179 GLY A O 1
ATOM 1501 N N . ARG A 1 180 ? -13.761 -10.691 18.138 1.00 33.56 180 ARG A N 1
ATOM 1502 C CA . ARG A 1 180 ? -13.224 -10.925 19.486 1.00 33.56 180 ARG A CA 1
ATOM 1503 C C . ARG A 1 180 ? -13.412 -9.683 20.354 1.00 33.56 180 ARG A C 1
ATOM 1505 O O . ARG A 1 180 ? -12.609 -8.747 20.321 1.00 33.56 180 ARG A O 1
ATOM 1512 N N . ARG A 1 181 ? -14.480 -9.691 21.160 1.00 29.94 181 ARG A N 1
ATOM 1513 C CA . ARG A 1 181 ? -14.605 -8.813 22.333 1.00 29.94 181 ARG A CA 1
ATOM 1514 C C . ARG A 1 181 ? -13.449 -9.137 23.284 1.00 29.94 181 ARG A C 1
ATOM 1516 O O . ARG A 1 181 ? -13.189 -10.303 23.561 1.00 29.94 181 ARG A O 1
ATOM 1523 N N . ALA A 1 182 ? -12.724 -8.112 23.719 1.00 36.19 182 ALA A N 1
ATOM 1524 C CA . ALA A 1 182 ? -11.763 -8.264 24.801 1.00 36.19 182 ALA A CA 1
ATOM 1525 C C . ALA A 1 182 ? -12.561 -8.548 26.081 1.00 36.19 182 ALA A C 1
ATOM 1527 O O . ALA A 1 182 ? -13.359 -7.699 26.479 1.00 36.19 182 ALA A O 1
ATOM 1528 N N . GLY A 1 183 ? -12.404 -9.756 26.621 1.00 33.47 183 GLY A N 1
ATOM 1529 C CA . GLY A 1 183 ? -12.630 -10.019 28.040 1.00 33.47 183 GLY A CA 1
ATOM 1530 C C . GLY A 1 183 ? -11.477 -9.472 28.866 1.00 33.47 183 GLY A C 1
ATOM 1531 O O . GLY A 1 183 ? -10.390 -9.253 28.272 1.00 33.47 183 GLY A O 1
#

Foldseek 3Di:
DDDDQQVVLCQFQVDHCVVVVRPDQCLCLANVPAAPDLVPGQGPQNPDPVQDQLDEEEEEDSHHHCVVVVCPCVSSPGNWYWYLSGDHVPDNCSPAQAAQHWIQIPVGTDGDHRDGNQLVSLVVVVVVCVVQVPGRYDYDYDDPPPDDDQDAAPVADDPDSVRSNVCRVPVCSVVVVVVDDDD